Protein AF-A0A9D7M1X9-F1 (afdb_monomer_lite)

Sequence (115 aa):
MTMTFIPDNITVPAFISQVQALQAAGKKVLLSIGGANAFIDLTTTVNRDAFIASMTNLLVTYGFDGIDIDIEHGNAITNTGGTISNPTNVSQQHLIAAIQQIMQNYRTAFSKKCC

pLDDT: mean 94.1, std 5.59, range [71.94, 98.62]

Radius of gyration: 15.15 Å; chains: 1; bounding box: 31×28×38 Å

Foldseek 3Di:
DADDDDDPPDHLVVQLVVCVVCVVVVDAAAAEQADDPHEQDQLDPVSLVNHLVRLLVVCVSSVGLAYHYHHPHYQLPDQPDDDPVGGPRSSVVSVVVSRVSSQVSCCVVPVDGHD

Structure (mmCIF, N/CA/C/O backbone):
data_AF-A0A9D7M1X9-F1
#
_entry.id   AF-A0A9D7M1X9-F1
#
loop_
_atom_site.group_PDB
_atom_site.id
_atom_site.type_symbol
_atom_site.label_atom_id
_atom_site.label_alt_id
_atom_site.label_comp_id
_atom_site.label_asym_id
_atom_site.label_entity_id
_atom_site.label_seq_id
_atom_site.pdbx_PDB_ins_code
_atom_site.Cartn_x
_atom_site.Cartn_y
_atom_site.Cartn_z
_atom_site.occupancy
_atom_site.B_iso_or_equiv
_atom_site.auth_seq_id
_atom_site.auth_comp_id
_atom_site.auth_asym_id
_atom_site.auth_atom_id
_atom_site.pdbx_PDB_model_num
ATOM 1 N N . MET A 1 1 ? 6.720 7.977 -4.806 1.00 87.44 1 MET A N 1
ATOM 2 C CA . MET A 1 1 ? 5.307 8.333 -4.858 1.00 87.44 1 MET A CA 1
ATOM 3 C C . MET A 1 1 ? 4.727 8.115 -3.480 1.00 87.44 1 MET A C 1
ATOM 5 O O . MET A 1 1 ? 4.859 7.026 -2.945 1.00 87.44 1 MET A O 1
ATOM 9 N N . THR A 1 2 ? 4.150 9.153 -2.888 1.00 92.81 2 THR A N 1
ATOM 10 C CA . THR A 1 2 ? 3.528 9.071 -1.562 1.00 92.81 2 THR A CA 1
ATOM 11 C C . THR A 1 2 ? 2.039 8.827 -1.738 1.00 92.81 2 THR A C 1
ATOM 13 O O . THR A 1 2 ? 1.374 9.611 -2.409 1.00 92.81 2 THR A O 1
ATOM 16 N N . MET A 1 3 ? 1.528 7.760 -1.133 1.00 92.50 3 MET A N 1
ATOM 17 C CA . MET A 1 3 ? 0.101 7.459 -1.109 1.00 92.50 3 MET A CA 1
ATOM 18 C C . MET A 1 3 ? -0.573 8.202 0.039 1.00 92.50 3 MET A C 1
ATOM 20 O O . MET A 1 3 ? -0.017 8.320 1.133 1.00 92.50 3 MET A O 1
ATOM 24 N N . THR A 1 4 ? -1.784 8.690 -0.203 1.00 92.19 4 THR A N 1
ATOM 25 C CA . THR A 1 4 ? -2.616 9.331 0.814 1.00 92.19 4 THR A CA 1
ATOM 26 C C . THR A 1 4 ? -3.983 8.668 0.842 1.00 92.19 4 THR A C 1
ATOM 28 O O . THR A 1 4 ? -4.492 8.198 -0.171 1.00 92.19 4 THR A O 1
ATOM 31 N N . PHE A 1 5 ? -4.572 8.620 2.029 1.00 92.81 5 PHE A N 1
ATOM 32 C CA . PHE A 1 5 ? -5.938 8.168 2.227 1.00 92.81 5 PHE A CA 1
ATOM 33 C C . PHE A 1 5 ? -6.547 9.006 3.342 1.00 92.81 5 PHE A C 1
ATOM 35 O O . PHE A 1 5 ? -5.980 9.117 4.436 1.00 92.81 5 PHE A O 1
ATOM 42 N N . ILE A 1 6 ? -7.685 9.617 3.036 1.00 92.25 6 ILE A N 1
ATOM 43 C CA . ILE A 1 6 ? -8.495 10.383 3.973 1.00 92.25 6 ILE A CA 1
ATOM 44 C C . ILE A 1 6 ? -9.922 9.864 3.800 1.00 92.25 6 ILE A C 1
ATOM 46 O O . ILE A 1 6 ? -10.439 9.932 2.684 1.00 92.25 6 ILE A O 1
ATOM 50 N N . PRO A 1 7 ? -10.545 9.320 4.857 1.00 94.38 7 PRO A N 1
ATOM 51 C CA . PRO A 1 7 ? -11.940 8.919 4.806 1.00 94.38 7 PRO A CA 1
ATOM 52 C C . PRO A 1 7 ? -12.836 10.090 4.392 1.00 94.38 7 PRO A C 1
ATOM 54 O O . PRO A 1 7 ? -12.720 11.186 4.940 1.00 94.38 7 PRO A O 1
ATOM 57 N N . ASP A 1 8 ? -13.732 9.854 3.438 1.00 94.12 8 ASP A N 1
ATOM 58 C CA . ASP A 1 8 ? -14.671 10.873 2.979 1.00 94.12 8 ASP A CA 1
ATOM 59 C C . ASP A 1 8 ? -15.891 10.957 3.907 1.00 94.12 8 ASP A C 1
ATOM 61 O O . ASP A 1 8 ? -16.425 9.936 4.342 1.00 94.12 8 ASP A O 1
ATOM 65 N N . ASN A 1 9 ? -16.332 12.179 4.214 1.00 95.62 9 ASN A N 1
ATOM 66 C CA . ASN A 1 9 ? -17.504 12.469 5.053 1.00 95.62 9 ASN A CA 1
ATOM 67 C C . ASN A 1 9 ? -17.537 11.771 6.435 1.00 95.62 9 ASN A C 1
ATOM 69 O O . ASN A 1 9 ? -18.601 11.605 7.034 1.00 95.62 9 ASN A O 1
ATOM 73 N N . ILE A 1 10 ? -16.380 11.390 6.983 1.00 97.62 10 ILE A N 1
ATOM 74 C CA . ILE A 1 10 ? -16.253 10.767 8.306 1.00 97.62 10 ILE A CA 1
ATOM 75 C C . ILE A 1 10 ? -14.925 11.162 8.960 1.00 97.62 10 ILE A C 1
ATOM 77 O O . ILE A 1 10 ? -13.919 11.387 8.291 1.00 97.62 10 ILE A O 1
ATOM 81 N N . THR A 1 11 ? -14.896 11.256 10.290 1.00 97.50 11 THR A N 1
ATOM 82 C CA . THR A 1 11 ? -13.645 11.525 11.010 1.00 97.50 11 THR A CA 1
ATOM 83 C C . THR A 1 11 ? -12.754 10.283 11.041 1.00 97.50 11 THR A C 1
ATOM 85 O O . THR A 1 11 ? -13.238 9.151 11.081 1.00 97.50 11 THR A O 1
ATOM 88 N N . VAL A 1 12 ? -11.436 10.485 11.095 1.00 96.75 12 VAL A N 1
ATOM 89 C CA . VAL A 1 12 ? -10.462 9.384 11.190 1.00 96.75 12 VAL A CA 1
ATOM 90 C C . VAL A 1 12 ? -10.756 8.435 12.368 1.00 96.75 12 VAL A C 1
ATOM 92 O O . VAL A 1 12 ? -10.814 7.228 12.129 1.00 96.75 12 VAL A O 1
ATOM 95 N N . PRO A 1 13 ? -11.032 8.903 13.606 1.00 97.81 13 PRO A N 1
ATOM 96 C CA . PRO A 1 13 ? -11.361 7.995 14.709 1.00 97.81 13 PRO A CA 1
ATOM 97 C C . PRO A 1 13 ? -12.644 7.187 14.476 1.00 97.81 13 PRO A C 1
ATOM 99 O O . PRO A 1 13 ? -12.703 6.003 14.815 1.00 97.81 13 PRO A O 1
ATOM 102 N N . ALA A 1 14 ? -13.669 7.804 13.879 1.00 98.19 14 ALA A N 1
ATOM 103 C CA . ALA A 1 14 ? -14.922 7.118 13.578 1.00 98.19 14 ALA A CA 1
ATOM 104 C C . ALA A 1 14 ? -14.727 6.046 12.496 1.00 98.19 14 ALA A C 1
ATOM 106 O O . ALA A 1 14 ? -15.223 4.932 12.653 1.00 98.19 14 ALA A O 1
ATOM 107 N N . PHE A 1 15 ? -13.943 6.334 11.454 1.00 98.38 15 PHE A N 1
ATOM 108 C CA . PHE A 1 15 ? -13.584 5.346 10.438 1.00 98.38 15 PHE A CA 1
ATOM 109 C C . PHE A 1 15 ? -12.803 4.166 11.035 1.00 98.38 15 PHE A C 1
ATOM 111 O O . PHE A 1 15 ? -13.171 3.016 10.811 1.00 98.38 15 PHE A O 1
ATOM 118 N N . ILE A 1 16 ? -11.788 4.429 11.867 1.00 98.31 16 ILE A N 1
ATOM 119 C CA . ILE A 1 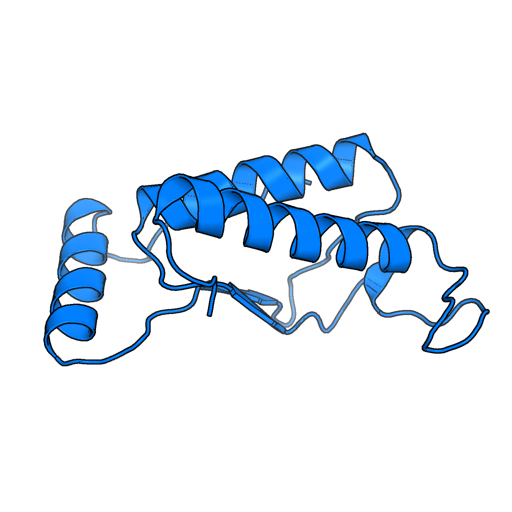16 ? -11.024 3.374 12.560 1.00 98.31 16 ILE A CA 1
ATOM 120 C C . ILE A 1 16 ? -11.954 2.490 13.403 1.00 98.31 16 ILE A C 1
ATOM 122 O O . ILE A 1 16 ? -11.832 1.267 13.389 1.00 98.31 16 ILE A O 1
ATOM 126 N N . SER A 1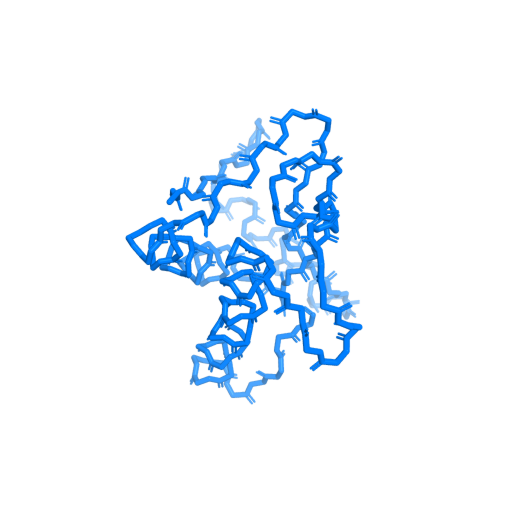 17 ? -12.927 3.094 14.089 1.00 98.50 17 SER A N 1
ATOM 127 C CA . SER A 1 17 ? -13.905 2.354 14.896 1.00 98.50 17 SER A CA 1
ATOM 128 C C . SER A 1 17 ? -14.783 1.437 14.033 1.00 98.50 17 SER A C 1
ATOM 130 O O . SER A 1 17 ? -15.080 0.312 14.431 1.00 98.50 17 SER A O 1
ATOM 132 N N . GLN A 1 18 ? -15.165 1.875 12.829 1.00 98.31 18 GLN A N 1
ATOM 133 C CA . GLN A 1 18 ? -15.905 1.043 11.873 1.00 98.31 18 GLN A CA 1
ATOM 134 C C . GLN A 1 18 ? -15.057 -0.121 11.342 1.00 98.31 18 GLN A C 1
ATOM 136 O O . GLN A 1 18 ? -15.551 -1.248 11.276 1.00 98.31 18 GLN A O 1
ATOM 141 N N . VAL A 1 19 ? -13.777 0.117 11.028 1.00 98.31 19 VAL A N 1
ATOM 142 C CA . VAL A 1 19 ? -12.828 -0.944 10.638 1.00 98.31 19 VAL A CA 1
ATOM 143 C C . VAL A 1 19 ? -12.736 -2.005 11.738 1.00 98.31 19 VAL A C 1
ATOM 145 O O . VAL A 1 19 ? -12.915 -3.194 11.471 1.00 98.31 19 VAL A O 1
ATOM 148 N N . GLN A 1 20 ? -12.545 -1.580 12.988 1.00 98.44 20 GLN A N 1
ATOM 149 C CA . GLN A 1 20 ? -12.457 -2.478 14.142 1.00 98.44 20 GLN A CA 1
ATOM 150 C C . GLN A 1 20 ? -13.756 -3.256 14.381 1.00 98.44 20 GLN A C 1
ATOM 152 O O . GLN A 1 20 ? -13.709 -4.449 14.682 1.00 98.44 20 GLN A O 1
ATOM 157 N N . ALA A 1 21 ? -14.920 -2.621 14.214 1.00 98.62 21 ALA A N 1
ATOM 158 C CA . ALA A 1 21 ? -16.212 -3.289 14.351 1.00 98.62 21 ALA A CA 1
ATOM 159 C C . ALA A 1 21 ? -16.390 -4.411 13.312 1.00 98.62 21 ALA A C 1
ATOM 161 O O . ALA A 1 21 ? -16.829 -5.511 13.653 1.00 98.62 21 ALA A O 1
ATOM 162 N N . LEU A 1 22 ? -15.990 -4.172 12.057 1.00 98.56 22 LEU A N 1
ATOM 163 C CA . LEU A 1 22 ? -16.003 -5.195 11.007 1.00 98.56 22 LEU A CA 1
ATOM 164 C C . LEU A 1 22 ? -15.036 -6.343 11.324 1.00 98.56 22 LEU A C 1
ATOM 166 O O . LEU A 1 22 ? -15.390 -7.514 11.166 1.00 98.56 22 LEU A O 1
ATOM 170 N N . GLN A 1 23 ? -13.841 -6.026 11.822 1.00 98.06 23 GLN A N 1
ATOM 171 C CA . GLN A 1 23 ? -12.854 -7.024 12.237 1.00 98.06 23 GLN A CA 1
ATOM 172 C C . GLN A 1 23 ? -13.343 -7.878 13.411 1.00 98.06 23 GLN A C 1
ATOM 174 O O . GLN A 1 23 ? -13.175 -9.098 13.389 1.00 98.06 23 GLN A O 1
ATOM 179 N N . ALA A 1 24 ? -14.012 -7.273 14.397 1.00 98.38 24 ALA A N 1
ATOM 180 C CA . ALA A 1 24 ? -14.635 -7.985 15.514 1.00 98.38 24 ALA A CA 1
ATOM 181 C C . ALA A 1 24 ? -15.763 -8.924 15.051 1.00 98.38 24 ALA A C 1
ATOM 183 O O . ALA A 1 24 ? -15.960 -9.989 15.633 1.00 98.38 24 ALA A O 1
ATOM 184 N N . ALA A 1 25 ? -16.447 -8.583 13.955 1.00 98.56 25 ALA A N 1
ATOM 185 C CA . ALA A 1 25 ? -17.409 -9.453 13.275 1.00 98.56 25 ALA A CA 1
ATOM 186 C C . ALA A 1 25 ? -16.750 -10.510 12.356 1.00 98.56 25 ALA A C 1
ATOM 188 O O . ALA A 1 25 ? -17.428 -11.148 11.544 1.00 98.56 25 ALA A O 1
ATOM 189 N N . GLY A 1 26 ? -15.429 -10.691 12.446 1.00 97.62 26 GLY A N 1
ATOM 190 C CA . GLY A 1 26 ? -14.670 -11.688 11.692 1.00 97.62 26 GLY A CA 1
ATOM 191 C C . GLY A 1 26 ? -14.406 -11.317 10.232 1.00 97.62 26 GLY A C 1
ATOM 192 O O . GLY A 1 26 ? -14.056 -12.192 9.439 1.00 97.62 26 GLY A O 1
ATOM 193 N N . LYS A 1 27 ? -14.590 -10.049 9.843 1.00 98.06 27 LYS A N 1
ATOM 194 C 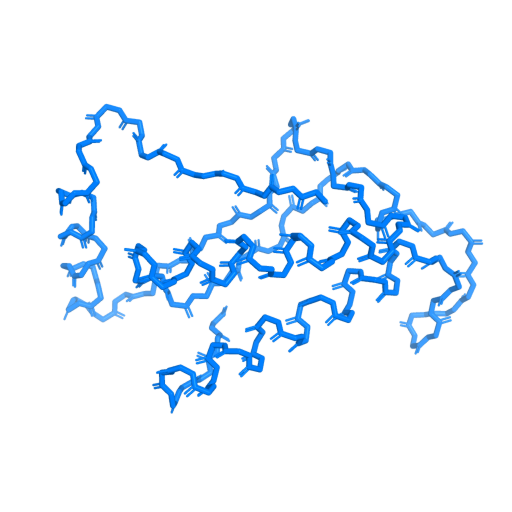CA . LYS A 1 27 ? -14.307 -9.572 8.482 1.00 98.06 27 LYS A CA 1
ATOM 195 C C . LYS A 1 27 ? -12.869 -9.079 8.354 1.00 98.06 27 LYS A C 1
ATOM 197 O O . LYS A 1 27 ? -12.216 -8.741 9.337 1.00 98.06 27 LYS A O 1
ATOM 202 N N . LYS A 1 28 ? -12.382 -9.046 7.117 1.00 97.44 28 LYS A N 1
ATOM 203 C CA . LYS A 1 28 ? -11.107 -8.430 6.748 1.00 97.44 28 LYS A CA 1
ATOM 204 C C . LYS A 1 28 ? -11.380 -7.129 6.024 1.00 97.44 28 LYS A C 1
ATOM 206 O O . LYS A 1 28 ? -12.263 -7.091 5.171 1.00 97.44 28 LYS A O 1
ATOM 211 N N . VAL A 1 29 ? -10.637 -6.088 6.378 1.00 97.81 29 VAL A N 1
ATOM 212 C CA . VAL A 1 29 ? -10.742 -4.780 5.726 1.00 97.81 29 VAL A CA 1
ATOM 213 C C . VAL A 1 29 ? -9.406 -4.470 5.071 1.00 97.81 29 VAL A C 1
ATOM 215 O O . VAL A 1 29 ? -8.398 -4.336 5.763 1.00 97.81 29 VAL A O 1
ATOM 218 N N . LEU A 1 30 ? -9.397 -4.397 3.743 1.00 97.69 30 LEU A N 1
ATOM 219 C CA . LEU A 1 30 ? -8.196 -4.152 2.947 1.00 97.69 30 LEU A CA 1
ATOM 220 C C . LEU A 1 30 ? -8.211 -2.729 2.392 1.00 97.69 30 LEU A C 1
ATOM 222 O O . LEU A 1 30 ? -9.277 -2.177 2.114 1.00 97.69 30 LEU A O 1
ATOM 226 N N . LEU A 1 31 ? -7.024 -2.160 2.211 1.00 96.12 31 LEU A N 1
ATOM 227 C CA . LEU A 1 31 ? -6.838 -0.914 1.477 1.00 96.12 31 LEU A CA 1
ATOM 228 C C . LEU A 1 31 ? -6.565 -1.237 0.005 1.00 96.12 31 LEU A C 1
ATOM 230 O O . LEU A 1 31 ? -5.486 -1.729 -0.321 1.00 96.12 31 LEU A O 1
ATOM 234 N N . SER A 1 32 ? -7.528 -0.958 -0.870 1.00 94.31 32 SER A N 1
ATOM 235 C CA . SER A 1 32 ? -7.336 -1.116 -2.314 1.00 94.31 32 SER A CA 1
ATOM 236 C C . SER A 1 32 ? -6.541 0.053 -2.902 1.00 94.31 32 SER A C 1
ATOM 238 O O . SER A 1 32 ? -6.722 1.209 -2.507 1.00 94.31 32 SER A O 1
ATOM 240 N N . ILE A 1 33 ? -5.626 -0.260 -3.818 1.00 91.12 33 ILE A N 1
ATOM 241 C CA . ILE A 1 33 ? -4.740 0.673 -4.512 1.00 91.12 33 ILE A CA 1
ATOM 242 C C . ILE A 1 33 ? -5.047 0.569 -6.000 1.00 91.12 33 ILE A C 1
ATOM 244 O O . ILE A 1 33 ? -4.684 -0.425 -6.629 1.00 91.12 33 ILE A O 1
ATOM 248 N N . GLY A 1 34 ? -5.681 1.591 -6.569 1.00 86.31 34 GLY A N 1
ATOM 249 C CA . GLY A 1 34 ? -6.177 1.459 -7.929 1.00 86.31 34 GLY A CA 1
ATOM 250 C C . GLY A 1 34 ? -7.266 2.440 -8.320 1.00 86.31 34 GLY A C 1
ATOM 251 O O . GLY A 1 34 ? -7.409 3.512 -7.724 1.00 86.31 34 GLY A O 1
ATOM 252 N N . GLY A 1 35 ? -8.037 2.036 -9.324 1.00 79.94 35 GLY A N 1
ATOM 253 C CA . GLY A 1 35 ? -9.127 2.812 -9.900 1.00 79.94 35 GLY A CA 1
ATOM 254 C C . GLY A 1 35 ? -8.688 3.736 -11.040 1.00 79.94 35 GLY A C 1
ATOM 255 O O . GLY A 1 35 ? -7.501 4.016 -11.235 1.00 79.94 35 GLY A O 1
ATOM 256 N N . ALA A 1 36 ? -9.679 4.250 -11.777 1.00 72.31 36 ALA A N 1
ATOM 257 C CA . ALA A 1 36 ? -9.484 4.842 -13.106 1.00 72.31 36 ALA A CA 1
ATOM 258 C C . ALA A 1 36 ? -8.509 6.028 -13.131 1.00 72.31 36 ALA A C 1
ATOM 260 O O . ALA A 1 36 ? -7.935 6.354 -14.166 1.00 72.31 36 ALA A O 1
ATOM 261 N N . ASN A 1 37 ? -8.306 6.665 -11.978 1.00 71.94 37 ASN A N 1
ATOM 262 C CA . ASN A 1 37 ? -7.483 7.859 -11.830 1.00 71.94 37 ASN A CA 1
ATOM 263 C C . ASN A 1 37 ? -6.138 7.597 -11.127 1.00 71.94 37 ASN A C 1
ATOM 265 O O . ASN A 1 37 ? -5.348 8.529 -10.968 1.00 71.94 37 ASN A O 1
ATOM 269 N N . ALA A 1 38 ? -5.858 6.369 -10.674 1.00 75.12 38 ALA A N 1
ATOM 270 C CA . ALA A 1 38 ? -4.620 6.051 -9.972 1.00 75.12 38 ALA A CA 1
ATOM 271 C C . ALA A 1 38 ? -3.499 5.715 -10.961 1.00 75.12 38 ALA A C 1
ATOM 273 O O . ALA A 1 38 ? -3.435 4.623 -11.522 1.00 75.12 38 ALA A O 1
ATOM 274 N N . PHE A 1 39 ? -2.574 6.658 -11.140 1.00 80.06 39 PHE A N 1
ATOM 275 C CA . PHE A 1 39 ? -1.346 6.436 -11.896 1.00 80.06 39 PHE A CA 1
ATOM 276 C C . PHE A 1 39 ? -0.192 6.115 -10.945 1.00 80.06 39 PHE A C 1
ATOM 278 O O . PHE A 1 39 ? 0.314 6.999 -10.251 1.00 80.06 39 PHE A O 1
ATOM 285 N N . ILE A 1 40 ? 0.232 4.850 -10.911 1.00 83.69 40 ILE A N 1
ATOM 286 C CA . ILE A 1 40 ? 1.332 4.401 -10.051 1.00 83.69 40 ILE A CA 1
ATOM 287 C C . ILE A 1 40 ? 2.661 4.493 -10.811 1.00 83.69 40 ILE A C 1
ATOM 289 O O . ILE A 1 40 ? 2.953 3.681 -11.693 1.00 83.69 40 ILE A O 1
ATOM 293 N N . ASP A 1 41 ? 3.485 5.478 -10.445 1.00 87.00 41 ASP A N 1
ATOM 294 C CA . ASP A 1 41 ? 4.854 5.629 -10.947 1.00 87.00 41 ASP A CA 1
ATOM 295 C C . ASP A 1 41 ? 5.877 5.104 -9.934 1.00 87.00 41 ASP A C 1
ATOM 297 O O . ASP A 1 41 ? 6.152 5.721 -8.900 1.00 87.00 41 ASP A O 1
ATOM 301 N N . LEU A 1 42 ? 6.481 3.966 -10.273 1.00 93.44 42 LEU A N 1
ATOM 302 C CA . LEU A 1 42 ? 7.549 3.329 -9.509 1.00 93.44 42 LEU A CA 1
ATOM 303 C C . LEU A 1 42 ? 8.826 3.194 -10.346 1.00 93.44 42 LEU A C 1
ATOM 305 O O . LEU A 1 42 ? 9.597 2.261 -10.160 1.00 93.44 42 LEU A O 1
ATOM 309 N N . THR A 1 43 ? 9.089 4.122 -11.266 1.00 93.44 43 THR A N 1
ATOM 310 C CA . THR A 1 43 ? 10.297 4.097 -12.116 1.00 93.44 43 THR A CA 1
ATOM 311 C C . THR A 1 43 ? 11.602 4.332 -11.350 1.00 93.44 43 THR A C 1
ATOM 313 O O . THR A 1 43 ? 12.664 3.910 -11.803 1.00 93.44 43 THR A O 1
ATOM 316 N N . THR A 1 44 ? 11.545 4.950 -10.166 1.00 96.31 44 THR A N 1
ATOM 317 C CA . THR A 1 44 ? 12.721 5.266 -9.340 1.00 96.31 44 THR A CA 1
ATOM 318 C C . THR A 1 44 ? 12.653 4.609 -7.964 1.00 96.31 44 THR A C 1
ATOM 320 O O . THR A 1 44 ? 11.574 4.366 -7.419 1.00 96.31 44 THR A O 1
ATOM 323 N N . THR A 1 45 ? 13.818 4.363 -7.360 1.00 97.31 45 THR A N 1
ATOM 324 C CA . THR A 1 45 ? 13.919 3.841 -5.987 1.00 97.31 45 THR A CA 1
ATOM 325 C C . THR A 1 45 ? 13.360 4.820 -4.960 1.00 97.31 45 THR A C 1
ATOM 327 O O . THR A 1 45 ? 12.656 4.400 -4.052 1.00 97.31 45 THR A O 1
ATOM 330 N N . VAL A 1 46 ? 13.561 6.128 -5.153 1.00 97.69 46 VAL A N 1
ATOM 331 C CA . VAL A 1 46 ? 12.933 7.174 -4.325 1.00 97.69 46 VAL A CA 1
ATOM 332 C C . VAL A 1 46 ? 11.412 7.046 -4.367 1.00 97.69 46 VAL A C 1
ATOM 334 O O . VAL A 1 46 ? 10.746 7.112 -3.331 1.00 97.69 46 VAL A O 1
ATOM 337 N N . ASN A 1 47 ? 10.845 6.812 -5.558 1.00 96.12 47 ASN A N 1
ATOM 338 C CA . ASN A 1 47 ? 9.408 6.644 -5.674 1.00 96.12 47 ASN A CA 1
ATOM 339 C C . ASN A 1 47 ? 8.906 5.377 -4.981 1.00 96.12 47 ASN A C 1
ATOM 341 O O . ASN A 1 47 ? 7.895 5.449 -4.278 1.00 96.12 47 ASN A O 1
ATOM 345 N N . ARG A 1 48 ? 9.627 4.268 -5.147 1.00 97.19 48 ARG A N 1
ATOM 346 C CA . ARG A 1 48 ? 9.376 2.996 -4.466 1.00 97.19 48 ARG A CA 1
ATOM 347 C C . ARG A 1 48 ? 9.415 3.137 -2.946 1.00 97.19 48 ARG A C 1
ATOM 349 O O . ARG A 1 48 ? 8.495 2.684 -2.276 1.00 97.19 48 ARG A O 1
ATOM 356 N N . ASP A 1 49 ? 10.435 3.786 -2.402 1.00 98.31 49 ASP A N 1
ATOM 357 C CA . ASP A 1 49 ? 10.635 3.879 -0.954 1.00 98.31 49 ASP A CA 1
ATOM 358 C C . ASP A 1 49 ? 9.562 4.753 -0.296 1.00 98.31 49 ASP A C 1
ATOM 360 O O . ASP A 1 49 ? 9.001 4.381 0.735 1.00 98.31 49 ASP A O 1
ATOM 364 N N . ALA A 1 50 ? 9.185 5.859 -0.944 1.00 97.81 50 ALA A N 1
ATOM 365 C CA . ALA A 1 50 ? 8.052 6.674 -0.510 1.00 97.81 50 ALA A CA 1
ATOM 366 C C . ALA A 1 50 ? 6.721 5.898 -0.557 1.00 97.81 50 ALA A C 1
ATOM 368 O O . ALA A 1 50 ? 5.885 6.056 0.337 1.00 97.81 50 ALA A O 1
ATOM 369 N N . PHE A 1 51 ? 6.533 5.030 -1.556 1.00 96.62 51 PHE A N 1
ATOM 370 C CA . PHE A 1 51 ? 5.338 4.193 -1.668 1.00 96.62 51 PHE A CA 1
ATOM 371 C C . PHE A 1 51 ? 5.284 3.171 -0.527 1.00 96.62 51 PHE A C 1
ATOM 373 O O . PHE A 1 51 ? 4.286 3.100 0.184 1.00 96.62 51 PHE A O 1
ATOM 380 N N . ILE A 1 52 ? 6.387 2.460 -0.269 1.00 98.00 52 ILE A N 1
ATOM 381 C CA . ILE A 1 52 ? 6.501 1.507 0.847 1.00 98.00 52 ILE A CA 1
ATOM 382 C C . ILE A 1 52 ? 6.202 2.193 2.183 1.00 98.00 52 ILE A C 1
ATOM 384 O O . ILE A 1 52 ? 5.405 1.681 2.975 1.00 98.00 52 ILE A O 1
ATOM 388 N N . ALA A 1 53 ? 6.832 3.342 2.439 1.00 98.44 53 ALA A N 1
ATOM 389 C CA . ALA A 1 53 ? 6.684 4.065 3.697 1.00 98.44 53 ALA A CA 1
ATOM 390 C C . ALA A 1 53 ? 5.243 4.550 3.906 1.00 98.44 53 ALA A C 1
ATOM 392 O O . ALA A 1 53 ? 4.650 4.299 4.954 1.00 98.44 53 ALA A O 1
ATOM 393 N N . SER A 1 54 ? 4.656 5.198 2.897 1.00 97.62 54 SER A N 1
ATOM 394 C CA . SER A 1 54 ? 3.284 5.709 2.986 1.00 97.62 54 SER A CA 1
ATOM 395 C C . SER A 1 54 ? 2.252 4.593 3.131 1.00 97.62 54 SER A C 1
ATOM 397 O O . SER A 1 54 ? 1.418 4.670 4.028 1.00 97.62 54 SER A O 1
ATOM 399 N N . MET A 1 55 ? 2.350 3.515 2.350 1.00 97.50 55 MET A N 1
ATOM 400 C CA . MET A 1 55 ? 1.445 2.369 2.475 1.00 97.50 55 MET A CA 1
ATOM 401 C C . MET A 1 55 ? 1.559 1.682 3.837 1.00 97.50 55 MET A C 1
ATOM 403 O O . MET A 1 55 ? 0.541 1.399 4.464 1.00 97.50 55 MET A O 1
ATOM 407 N N . THR A 1 56 ? 2.782 1.467 4.336 1.00 98.00 56 THR A N 1
ATOM 408 C CA . THR A 1 56 ? 2.995 0.893 5.677 1.00 98.00 56 THR A CA 1
ATOM 409 C C . THR A 1 56 ? 2.349 1.770 6.751 1.00 98.00 56 THR A C 1
ATOM 411 O O . THR A 1 56 ? 1.656 1.256 7.628 1.00 98.00 56 THR A O 1
ATOM 414 N N . ASN A 1 57 ? 2.515 3.092 6.654 1.00 98.00 57 ASN A N 1
ATOM 415 C CA . ASN A 1 57 ? 1.899 4.029 7.588 1.00 98.00 57 ASN A CA 1
ATOM 416 C C . ASN A 1 57 ? 0.371 3.970 7.521 1.00 98.00 57 ASN A C 1
ATOM 418 O O . ASN A 1 57 ? -0.261 3.888 8.565 1.00 98.00 57 ASN A O 1
ATOM 422 N N . LEU A 1 58 ? -0.229 3.939 6.328 1.00 97.94 58 LEU A N 1
ATOM 423 C CA . LEU A 1 58 ? -1.684 3.838 6.173 1.00 97.94 58 LEU A CA 1
ATOM 424 C C . LEU A 1 58 ? -2.249 2.548 6.787 1.00 97.94 58 LEU A C 1
ATOM 426 O O . LEU A 1 58 ? -3.258 2.604 7.492 1.00 97.94 58 LEU A O 1
ATOM 430 N N . LEU A 1 59 ? -1.581 1.405 6.585 1.00 98.00 59 LEU A N 1
ATOM 431 C CA . LEU A 1 59 ? -1.974 0.133 7.203 1.00 98.00 59 LEU A CA 1
ATOM 432 C C . LEU A 1 59 ? -1.985 0.226 8.734 1.00 98.00 59 LEU A C 1
ATOM 434 O O . LEU A 1 59 ? -2.923 -0.250 9.373 1.00 98.00 59 LEU A O 1
ATOM 438 N N . VAL A 1 60 ? -0.970 0.869 9.317 1.00 97.38 60 VAL A N 1
ATOM 439 C CA . VAL A 1 60 ? -0.859 1.056 10.771 1.00 97.38 60 VAL A CA 1
ATOM 440 C C . VAL A 1 60 ? -1.879 2.065 11.292 1.00 97.38 60 VAL A C 1
ATOM 442 O O . VAL A 1 60 ? -2.575 1.774 12.260 1.00 97.38 60 VAL A O 1
ATOM 445 N N . THR A 1 61 ? -1.994 3.230 10.655 1.00 96.94 61 THR A N 1
ATOM 446 C CA . THR A 1 61 ? -2.872 4.323 11.090 1.00 96.94 61 THR A CA 1
ATOM 447 C C . THR A 1 61 ? -4.336 3.903 11.118 1.00 96.94 61 THR A C 1
ATOM 449 O O . THR A 1 61 ? -5.038 4.223 12.073 1.00 96.94 61 THR A O 1
ATOM 452 N N . TYR A 1 62 ? -4.794 3.189 10.089 1.00 97.94 62 TYR A N 1
ATOM 453 C CA . TYR A 1 62 ? -6.204 2.833 9.943 1.00 97.94 62 TYR A CA 1
ATOM 454 C C . TYR A 1 62 ? -6.535 1.409 10.404 1.00 97.94 62 TYR A C 1
ATOM 456 O O . TYR A 1 62 ? -7.708 1.049 10.477 1.00 97.94 62 TYR A O 1
ATOM 464 N N . GLY A 1 63 ? -5.524 0.604 10.744 1.00 97.31 63 GLY A N 1
ATOM 465 C CA . GLY A 1 63 ? -5.714 -0.758 11.243 1.00 97.31 63 GLY A CA 1
ATOM 466 C C . GLY A 1 63 ? -6.184 -1.753 10.180 1.00 97.31 63 GLY A C 1
ATOM 467 O O . GLY A 1 63 ? -6.849 -2.730 10.518 1.00 97.31 63 GLY A O 1
ATOM 468 N N . PHE A 1 64 ? -5.857 -1.528 8.905 1.00 98.12 64 PHE A N 1
ATOM 469 C CA . PHE A 1 64 ? -6.221 -2.438 7.817 1.00 98.12 64 PHE A CA 1
ATOM 470 C C . PHE A 1 64 ? -5.562 -3.823 7.972 1.00 98.12 64 PHE A C 1
ATOM 472 O O . PHE A 1 64 ? -4.472 -3.978 8.534 1.00 98.12 64 PHE A O 1
ATOM 479 N N . ASP A 1 65 ? -6.221 -4.859 7.453 1.00 98.19 65 ASP A N 1
ATOM 480 C CA . ASP A 1 65 ? -5.709 -6.235 7.441 1.00 98.19 65 ASP A CA 1
ATOM 481 C C . ASP A 1 65 ? -4.697 -6.498 6.320 1.00 98.19 65 ASP A C 1
ATOM 483 O O . ASP A 1 65 ? -3.951 -7.476 6.388 1.00 98.19 65 ASP A O 1
ATOM 487 N N . GLY A 1 66 ? -4.657 -5.628 5.312 1.00 97.56 66 GLY A N 1
ATOM 488 C CA . GLY A 1 66 ? -3.746 -5.746 4.187 1.00 97.56 66 GLY A CA 1
ATOM 489 C C . GLY A 1 66 ? -4.088 -4.812 3.035 1.00 97.56 66 GLY A C 1
ATOM 490 O O . GLY A 1 66 ? -4.755 -3.792 3.240 1.00 97.56 66 GLY A O 1
ATOM 491 N N . ILE A 1 67 ? -3.602 -5.151 1.843 1.00 96.50 67 ILE A N 1
ATOM 492 C CA . ILE A 1 67 ? -3.721 -4.319 0.640 1.00 96.50 67 ILE A CA 1
ATOM 493 C C . ILE A 1 67 ? -4.329 -5.118 -0.506 1.00 96.50 67 ILE A C 1
ATOM 495 O O . ILE A 1 67 ? -4.080 -6.309 -0.640 1.00 96.50 67 ILE A O 1
ATOM 499 N N . ASP A 1 68 ? -5.078 -4.434 -1.356 1.00 95.19 68 ASP A N 1
ATOM 500 C CA . ASP A 1 68 ? -5.588 -4.969 -2.613 1.00 95.19 68 ASP A CA 1
ATOM 501 C C . ASP A 1 68 ? -4.964 -4.188 -3.781 1.00 95.19 68 ASP A C 1
ATOM 503 O O . ASP A 1 68 ? -4.820 -2.966 -3.710 1.00 95.19 68 ASP A O 1
ATOM 507 N N . ILE A 1 69 ? -4.503 -4.894 -4.815 1.00 92.62 69 ILE A N 1
ATOM 508 C CA . ILE A 1 69 ? -3.752 -4.309 -5.935 1.00 92.62 69 ILE A CA 1
ATOM 509 C C . ILE A 1 69 ? -4.657 -4.297 -7.165 1.00 92.62 69 ILE A C 1
ATOM 511 O O . ILE A 1 69 ? -4.728 -5.288 -7.887 1.00 92.62 69 ILE A O 1
ATOM 515 N N . ASP A 1 70 ? -5.294 -3.157 -7.420 1.00 91.75 70 ASP A N 1
ATOM 516 C CA . ASP A 1 70 ? -6.257 -2.950 -8.509 1.00 91.75 70 ASP A CA 1
ATOM 517 C C . ASP A 1 70 ? -5.768 -1.867 -9.491 1.00 91.75 70 ASP A C 1
ATOM 519 O O . ASP A 1 70 ? -6.436 -0.886 -9.819 1.00 91.75 70 ASP A O 1
ATOM 523 N N . ILE A 1 71 ? -4.506 -1.988 -9.905 1.00 89.06 71 ILE A N 1
ATOM 524 C CA . ILE A 1 71 ? -3.839 -0.990 -10.746 1.00 89.06 71 ILE A CA 1
ATOM 525 C C . ILE A 1 71 ? -4.214 -1.227 -12.210 1.00 89.06 71 ILE A C 1
ATOM 527 O O . ILE A 1 71 ? -3.838 -2.239 -12.797 1.00 89.06 71 ILE A O 1
ATOM 531 N N . GLU A 1 72 ? -4.878 -0.246 -12.817 1.00 87.38 72 GLU A N 1
ATOM 532 C CA . GLU A 1 72 ? -5.325 -0.291 -14.219 1.00 87.38 72 GLU A CA 1
ATOM 533 C C . GLU A 1 72 ? -4.540 0.643 -15.155 1.00 87.38 72 GLU A C 1
ATOM 535 O O . GLU A 1 72 ? -4.607 0.503 -16.377 1.00 87.38 72 GLU A O 1
ATOM 540 N N . HIS A 1 73 ? -3.720 1.544 -14.602 1.00 86.00 73 HIS A N 1
ATOM 541 C CA . HIS A 1 73 ? -2.894 2.473 -15.373 1.00 86.00 73 HIS A CA 1
ATOM 542 C C . HIS A 1 73 ? -1.479 2.609 -14.793 1.00 86.00 73 HIS A C 1
ATOM 544 O O . HIS A 1 73 ? -1.271 2.622 -13.580 1.00 86.00 73 HIS A O 1
ATOM 550 N N . GLY A 1 74 ? -0.488 2.783 -15.672 1.00 84.81 74 GLY A N 1
ATOM 551 C CA . GLY A 1 74 ? 0.891 3.103 -15.292 1.00 84.81 74 GLY A CA 1
ATOM 552 C C . GLY A 1 74 ? 1.933 2.109 -15.791 1.00 84.81 74 GLY A C 1
ATOM 553 O O . GLY A 1 74 ? 1.628 1.042 -16.318 1.00 84.81 74 GLY A O 1
ATOM 554 N N . ASN A 1 75 ? 3.205 2.470 -15.624 1.00 87.69 75 ASN A N 1
ATOM 555 C CA . ASN A 1 75 ? 4.319 1.695 -16.174 1.00 87.69 75 ASN A CA 1
ATOM 556 C C . ASN A 1 75 ? 4.572 0.375 -15.425 1.00 87.69 75 ASN A C 1
ATOM 558 O O . ASN A 1 75 ? 5.285 -0.489 -15.917 1.00 87.69 75 ASN A O 1
ATOM 562 N N . ALA A 1 76 ? 4.017 0.199 -14.223 1.00 87.31 76 ALA A N 1
ATOM 563 C CA . ALA A 1 76 ? 4.207 -1.027 -13.449 1.00 87.31 76 ALA A CA 1
ATOM 564 C C . ALA A 1 76 ? 3.431 -2.235 -14.010 1.00 87.31 76 ALA A C 1
ATOM 566 O O . ALA A 1 76 ? 3.768 -3.371 -13.684 1.00 87.31 76 ALA A O 1
ATOM 567 N N . ILE A 1 77 ? 2.424 -1.993 -14.855 1.00 88.50 77 ILE A N 1
ATOM 568 C CA . ILE A 1 77 ? 1.563 -3.024 -15.457 1.00 88.50 77 ILE A CA 1
ATOM 569 C C . ILE A 1 77 ? 1.776 -3.169 -16.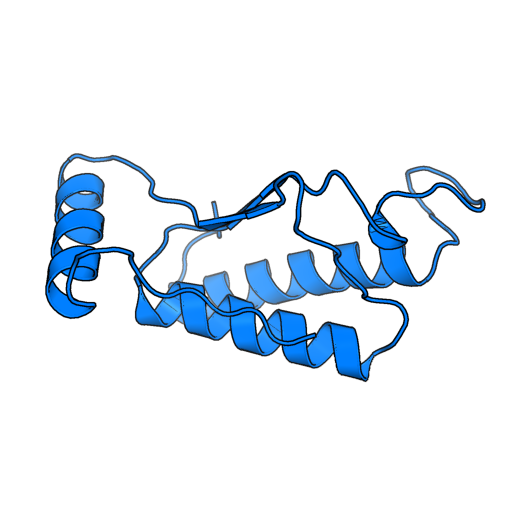974 1.00 88.50 77 ILE A C 1
ATOM 571 O O . ILE A 1 77 ? 1.071 -3.927 -17.637 1.00 88.50 77 ILE A O 1
ATOM 575 N N . THR A 1 78 ? 2.757 -2.464 -17.543 1.00 88.69 78 THR A N 1
ATOM 576 C CA . THR A 1 78 ? 3.129 -2.585 -18.956 1.00 88.69 78 THR A CA 1
ATOM 577 C C . THR A 1 78 ? 4.217 -3.641 -19.136 1.00 88.69 78 THR A C 1
ATOM 579 O O . THR A 1 78 ? 5.259 -3.626 -18.476 1.00 88.69 78 THR A O 1
ATOM 582 N N . ASN A 1 79 ? 4.011 -4.558 -20.081 1.00 87.50 79 ASN A N 1
ATOM 583 C CA . ASN A 1 79 ? 5.054 -5.499 -20.469 1.00 87.50 79 ASN A CA 1
ATOM 584 C C . ASN A 1 79 ? 5.991 -4.840 -21.489 1.00 87.50 79 ASN A C 1
ATOM 586 O O . ASN A 1 79 ? 5.624 -4.655 -22.647 1.00 87.50 79 ASN A O 1
ATOM 590 N N . THR A 1 80 ? 7.204 -4.503 -21.057 1.00 89.19 80 THR A N 1
ATOM 591 C CA . THR A 1 80 ? 8.266 -3.974 -21.929 1.00 89.19 80 THR A CA 1
ATOM 592 C C . THR A 1 80 ? 9.379 -4.999 -22.183 1.00 89.19 80 THR A C 1
ATOM 594 O O . THR A 1 80 ? 10.454 -4.625 -22.650 1.00 89.19 80 THR A O 1
ATOM 597 N N . GLY A 1 81 ? 9.158 -6.276 -21.844 1.00 92.12 81 GLY A N 1
ATOM 598 C CA . GLY A 1 81 ? 10.106 -7.379 -22.011 1.00 92.12 81 GLY A CA 1
ATOM 599 C C . GLY A 1 81 ? 10.216 -8.310 -20.794 1.00 92.12 81 GLY A C 1
ATOM 600 O O . GLY A 1 81 ? 9.650 -8.067 -19.726 1.00 92.12 81 GLY A O 1
ATOM 601 N N . GLY A 1 82 ? 11.003 -9.377 -20.955 1.00 92.88 82 GLY A N 1
ATOM 602 C CA . GLY A 1 82 ? 11.244 -10.387 -19.922 1.00 92.88 82 GLY A CA 1
ATOM 603 C C . GLY A 1 82 ? 10.218 -11.520 -19.916 1.00 92.88 82 GLY A C 1
ATOM 604 O O . GLY A 1 82 ? 9.517 -11.760 -20.899 1.00 92.88 82 GLY A O 1
ATOM 605 N N . THR A 1 83 ? 10.158 -12.246 -18.802 1.00 93.88 83 THR A N 1
ATOM 606 C CA . THR A 1 83 ? 9.188 -13.326 -18.563 1.00 93.88 83 THR A CA 1
ATOM 607 C C . THR A 1 83 ? 8.381 -13.045 -17.299 1.00 93.88 83 THR A C 1
ATOM 609 O O . THR A 1 83 ? 8.753 -12.196 -16.496 1.00 93.88 83 THR A O 1
ATOM 612 N N . ILE A 1 84 ? 7.297 -13.795 -17.072 1.00 91.00 84 ILE A N 1
ATOM 613 C CA . ILE A 1 84 ? 6.491 -13.677 -15.842 1.00 91.00 84 ILE A CA 1
ATOM 614 C C . ILE A 1 84 ? 7.356 -13.864 -14.583 1.00 91.00 84 ILE A C 1
ATOM 616 O O . ILE A 1 84 ? 7.181 -13.156 -13.598 1.00 91.00 84 ILE A O 1
ATOM 620 N N . SER A 1 85 ? 8.315 -14.793 -14.620 1.00 94.50 85 SER A N 1
ATOM 621 C CA . SER A 1 85 ? 9.221 -15.066 -13.499 1.00 94.50 85 SER A CA 1
ATOM 622 C C . SER A 1 85 ? 10.427 -14.122 -13.431 1.00 94.50 85 SER A C 1
ATOM 624 O O . SER A 1 85 ? 11.129 -14.121 -12.426 1.00 94.50 85 SER A O 1
ATOM 626 N N . ASN A 1 86 ? 10.706 -13.370 -14.499 1.00 94.69 86 ASN A N 1
ATOM 627 C CA . ASN A 1 86 ? 11.836 -12.450 -14.598 1.00 94.69 86 ASN A CA 1
ATOM 628 C C . ASN A 1 86 ? 11.480 -11.247 -15.497 1.00 94.69 86 ASN A C 1
ATOM 630 O O . ASN A 1 86 ? 11.928 -11.179 -16.650 1.00 94.69 86 ASN A O 1
ATOM 634 N N . PRO A 1 87 ? 10.628 -10.324 -15.018 1.00 95.06 87 PRO A N 1
ATOM 635 C CA . PRO A 1 87 ? 10.241 -9.147 -15.788 1.00 95.06 87 PRO A CA 1
ATOM 636 C C . PRO A 1 87 ? 11.427 -8.193 -15.931 1.00 95.06 87 PRO A C 1
ATOM 638 O O . PRO A 1 87 ? 12.188 -8.010 -14.984 1.00 95.06 87 PRO A O 1
ATOM 641 N N . THR A 1 88 ? 11.582 -7.528 -17.078 1.00 96.06 88 THR A N 1
ATOM 642 C CA . THR A 1 88 ? 12.666 -6.539 -17.279 1.00 96.06 88 THR A CA 1
ATOM 643 C C . THR A 1 88 ? 12.217 -5.094 -17.071 1.00 96.06 88 THR A C 1
ATOM 645 O O . THR A 1 88 ? 13.054 -4.195 -17.025 1.00 96.06 88 THR A O 1
ATOM 648 N N . ASN A 1 89 ? 10.912 -4.846 -16.933 1.00 94.75 89 ASN A N 1
ATOM 649 C CA . ASN A 1 89 ? 10.386 -3.520 -16.631 1.00 94.75 89 ASN A CA 1
ATOM 650 C C . ASN A 1 89 ? 10.761 -3.122 -15.193 1.00 94.75 89 ASN A C 1
ATOM 652 O O . ASN A 1 89 ? 10.302 -3.730 -14.226 1.00 94.75 89 ASN A O 1
ATOM 656 N N . VAL A 1 90 ? 11.570 -2.070 -15.051 1.00 94.94 90 VAL A N 1
ATOM 657 C CA . VAL A 1 90 ? 12.043 -1.566 -13.750 1.00 94.94 90 VAL A CA 1
ATOM 658 C C . VAL A 1 90 ? 10.884 -1.172 -12.832 1.00 94.94 90 VAL A C 1
ATOM 660 O O . VAL A 1 90 ? 10.913 -1.482 -11.645 1.00 94.94 90 VAL A O 1
ATOM 663 N N . SER A 1 91 ? 9.832 -0.546 -13.367 1.00 94.56 91 SER A N 1
ATOM 664 C CA . SER A 1 91 ? 8.660 -0.160 -12.573 1.00 94.56 91 SER A CA 1
ATOM 665 C C . SER A 1 91 ? 7.883 -1.380 -12.076 1.00 94.56 91 SER A C 1
ATOM 667 O O . SER A 1 91 ? 7.381 -1.364 -10.953 1.00 94.56 91 SER A O 1
ATOM 669 N N . GLN A 1 92 ? 7.810 -2.448 -12.875 1.00 94.88 92 GLN A N 1
ATOM 670 C CA . GLN A 1 92 ? 7.199 -3.715 -12.468 1.00 94.88 92 GLN A CA 1
ATOM 671 C C . GLN A 1 92 ? 8.037 -4.420 -11.391 1.00 94.88 92 GLN A C 1
ATOM 673 O O . GLN A 1 92 ? 7.496 -4.869 -10.382 1.00 94.88 92 GLN A O 1
ATOM 678 N N . GLN A 1 93 ? 9.365 -4.466 -11.551 1.00 96.06 93 GLN A N 1
ATOM 679 C CA . GLN A 1 93 ? 10.271 -5.010 -10.532 1.00 96.06 93 GLN A CA 1
ATOM 680 C C . GLN A 1 93 ? 10.176 -4.232 -9.212 1.00 96.06 93 GLN A C 1
ATOM 682 O O . GLN A 1 93 ? 10.123 -4.832 -8.138 1.00 96.06 93 GLN A O 1
ATOM 687 N N . HIS A 1 94 ? 10.111 -2.899 -9.272 1.00 97.19 94 HIS A N 1
ATOM 688 C CA . HIS A 1 94 ? 9.932 -2.064 -8.088 1.00 97.19 94 HIS A CA 1
ATOM 689 C C . HIS A 1 94 ? 8.579 -2.280 -7.411 1.00 97.19 94 HIS A C 1
ATOM 691 O O . HIS A 1 94 ? 8.543 -2.297 -6.183 1.00 97.19 94 HIS A O 1
ATOM 697 N N . LEU A 1 95 ? 7.494 -2.486 -8.167 1.00 95.44 95 LEU A N 1
ATOM 698 C CA . LEU A 1 95 ? 6.192 -2.841 -7.597 1.00 95.44 95 LEU A CA 1
ATOM 699 C C . LEU A 1 95 ? 6.260 -4.174 -6.841 1.00 95.44 95 LEU A C 1
ATOM 701 O O . LEU A 1 95 ? 5.836 -4.241 -5.689 1.00 95.44 95 LEU A O 1
ATOM 705 N N . ILE A 1 96 ? 6.854 -5.208 -7.447 1.00 95.88 96 ILE A N 1
ATOM 706 C CA . ILE A 1 96 ? 7.038 -6.521 -6.808 1.00 95.88 96 ILE A CA 1
ATOM 707 C C . ILE A 1 96 ? 7.835 -6.375 -5.504 1.00 95.88 96 ILE A C 1
ATOM 709 O O . ILE A 1 96 ? 7.388 -6.833 -4.451 1.00 95.88 96 ILE A O 1
ATOM 713 N N . ALA A 1 97 ? 8.983 -5.693 -5.556 1.00 97.69 97 ALA A N 1
ATOM 714 C CA . ALA A 1 97 ? 9.832 -5.468 -4.388 1.00 97.69 97 ALA A CA 1
ATOM 715 C C . ALA A 1 97 ? 9.113 -4.657 -3.296 1.00 97.69 97 ALA A C 1
ATOM 717 O O . ALA A 1 97 ? 9.232 -4.964 -2.110 1.00 97.69 97 ALA A O 1
ATOM 718 N N . ALA A 1 98 ? 8.337 -3.643 -3.684 1.00 97.25 98 ALA A N 1
ATOM 719 C CA . ALA A 1 98 ? 7.573 -2.832 -2.749 1.00 97.25 98 ALA A CA 1
ATOM 720 C C . ALA A 1 98 ? 6.488 -3.640 -2.032 1.00 97.25 98 ALA A C 1
ATOM 722 O O . ALA A 1 98 ? 6.392 -3.559 -0.810 1.00 97.25 98 ALA A O 1
ATOM 723 N N . ILE A 1 99 ? 5.712 -4.450 -2.759 1.00 96.88 99 ILE A N 1
ATOM 724 C CA . ILE A 1 99 ? 4.675 -5.308 -2.168 1.00 96.88 99 ILE A CA 1
ATOM 725 C C . ILE A 1 99 ? 5.309 -6.293 -1.181 1.00 96.88 99 ILE A C 1
ATOM 727 O O . ILE A 1 99 ? 4.859 -6.392 -0.041 1.00 96.88 99 ILE A O 1
ATOM 731 N N . GLN A 1 100 ? 6.401 -6.958 -1.570 1.00 97.88 100 GLN A N 1
ATOM 732 C CA . GLN A 1 100 ? 7.134 -7.866 -0.681 1.00 97.88 100 GLN A CA 1
ATOM 733 C C . GLN A 1 100 ? 7.605 -7.160 0.598 1.00 97.88 100 GLN A C 1
ATOM 735 O O . GLN A 1 100 ? 7.438 -7.693 1.698 1.00 97.88 100 GLN A O 1
ATOM 740 N N . GLN A 1 101 ? 8.142 -5.942 0.474 1.00 98.56 101 GLN A N 1
ATOM 741 C CA . GLN A 1 101 ? 8.592 -5.162 1.623 1.00 98.56 101 GLN A CA 1
ATOM 742 C C . GLN A 1 101 ? 7.427 -4.724 2.522 1.00 98.56 101 GLN A C 1
ATOM 744 O O . GLN A 1 101 ? 7.542 -4.817 3.742 1.00 98.56 101 GLN A O 1
ATOM 749 N N . ILE A 1 102 ? 6.294 -4.294 1.958 1.00 98.19 102 ILE A N 1
ATOM 750 C CA . ILE A 1 102 ? 5.092 -3.927 2.727 1.00 98.19 102 ILE A CA 1
ATOM 751 C C . ILE A 1 102 ? 4.563 -5.144 3.498 1.00 98.19 102 ILE A C 1
ATOM 753 O O . ILE A 1 102 ? 4.301 -5.044 4.698 1.00 98.19 102 ILE A O 1
ATOM 757 N N . MET A 1 103 ? 4.484 -6.313 2.854 1.00 97.88 103 MET A N 1
ATOM 758 C CA . MET A 1 103 ? 4.085 -7.562 3.512 1.00 97.88 103 MET A CA 1
ATOM 759 C C . MET A 1 103 ? 5.026 -7.924 4.669 1.00 97.88 103 MET A C 1
ATOM 761 O O . MET A 1 103 ? 4.570 -8.362 5.729 1.00 97.88 103 MET A O 1
ATOM 765 N N . GLN A 1 104 ? 6.335 -7.729 4.486 1.00 98.31 104 GLN A N 1
ATOM 766 C CA . GLN A 1 104 ? 7.332 -7.974 5.525 1.00 98.31 104 GLN A CA 1
ATOM 767 C C . GLN A 1 104 ? 7.203 -6.978 6.686 1.00 98.31 104 GLN A C 1
ATOM 769 O O . GLN A 1 104 ? 7.209 -7.398 7.843 1.00 98.31 104 GLN A O 1
ATOM 774 N N . ASN A 1 105 ? 7.033 -5.686 6.395 1.00 98.06 105 ASN A N 1
ATOM 775 C CA . ASN A 1 105 ? 6.816 -4.646 7.402 1.00 98.06 105 ASN A CA 1
ATOM 776 C C . ASN A 1 105 ? 5.570 -4.951 8.241 1.00 98.06 105 ASN A C 1
ATOM 778 O O . ASN A 1 105 ? 5.628 -4.922 9.469 1.00 98.06 105 ASN A O 1
ATOM 782 N N . TYR A 1 106 ? 4.464 -5.311 7.583 1.00 98.00 106 TYR A N 1
ATOM 783 C CA . TYR A 1 106 ? 3.217 -5.683 8.246 1.00 98.00 106 TYR A CA 1
ATOM 784 C C . TYR A 1 106 ? 3.405 -6.891 9.168 1.00 98.00 106 TYR A C 1
ATOM 786 O O . TYR A 1 106 ? 2.970 -6.886 10.320 1.00 98.00 106 TYR A O 1
ATOM 794 N N . ARG A 1 107 ? 4.118 -7.917 8.689 1.00 97.19 107 ARG A N 1
ATOM 795 C CA . ARG A 1 107 ? 4.414 -9.107 9.488 1.00 97.19 107 ARG A CA 1
ATOM 796 C C . ARG A 1 107 ? 5.232 -8.785 10.728 1.00 97.19 107 ARG A C 1
ATOM 798 O O . ARG A 1 107 ? 4.932 -9.323 11.790 1.00 97.19 107 ARG A O 1
ATOM 805 N N . THR A 1 108 ? 6.226 -7.914 10.605 1.00 96.88 108 THR A N 1
ATOM 806 C CA . THR A 1 108 ? 7.034 -7.459 11.740 1.00 96.88 108 THR A CA 1
ATOM 807 C C . THR A 1 108 ? 6.197 -6.651 12.734 1.00 96.88 108 THR A C 1
ATOM 809 O O . THR A 1 108 ? 6.310 -6.872 13.935 1.00 96.88 108 THR A O 1
ATOM 812 N N . ALA A 1 109 ? 5.329 -5.756 12.254 1.00 95.50 109 ALA A N 1
ATOM 813 C CA . ALA A 1 109 ? 4.522 -4.885 13.109 1.00 95.50 109 ALA A CA 1
ATOM 814 C C . ALA A 1 109 ? 3.405 -5.630 13.862 1.00 95.50 109 ALA A C 1
ATOM 816 O O . ALA A 1 109 ? 3.132 -5.321 15.019 1.00 95.50 109 ALA A O 1
ATOM 817 N N . PHE A 1 110 ? 2.765 -6.616 13.227 1.00 95.38 110 PHE A N 1
ATOM 818 C CA . PHE A 1 110 ? 1.547 -7.242 13.756 1.00 95.38 110 PHE A CA 1
ATOM 819 C C . PHE A 1 110 ? 1.676 -8.735 14.063 1.00 95.38 110 PHE A C 1
ATOM 821 O O . PHE A 1 110 ? 0.711 -9.347 14.516 1.00 95.38 110 PHE A O 1
ATOM 828 N N . SER A 1 111 ? 2.828 -9.356 13.793 1.00 95.75 111 SER A N 1
ATOM 829 C CA . SER A 1 111 ? 3.033 -10.810 13.929 1.00 95.75 111 SER A CA 1
ATOM 830 C C . SER A 1 111 ? 2.017 -11.671 13.152 1.00 95.75 111 SER A C 1
ATOM 832 O O . SER A 1 111 ? 1.783 -12.831 13.486 1.00 95.75 111 SER A O 1
ATOM 834 N N . LYS A 1 112 ? 1.422 -11.128 12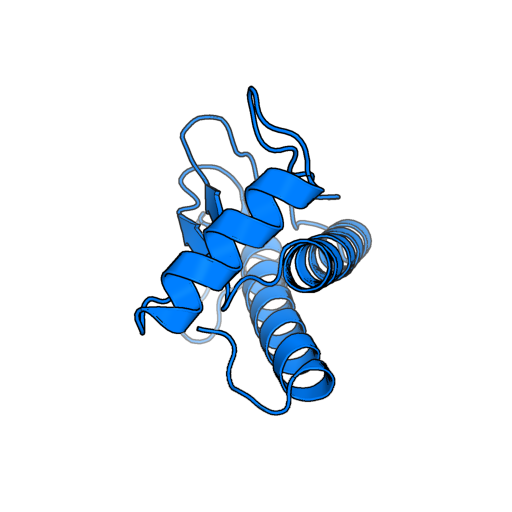.080 1.00 93.75 112 LYS A N 1
ATOM 835 C CA . LYS A 1 112 ? 0.470 -11.817 11.190 1.00 93.75 112 LYS A CA 1
ATOM 836 C C . LYS A 1 112 ? 0.761 -11.513 9.720 1.00 93.75 112 LYS A C 1
ATOM 838 O O . LYS A 1 112 ? 1.477 -10.571 9.400 1.00 93.75 112 LYS A O 1
ATOM 843 N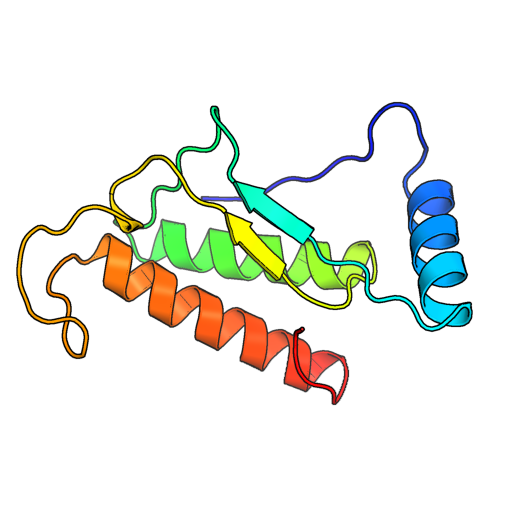 N . LYS A 1 113 ? 0.233 -12.337 8.810 1.00 92.81 113 LYS A N 1
ATOM 844 C CA . LYS A 1 113 ? 0.352 -12.082 7.366 1.00 92.81 113 LYS A CA 1
ATOM 845 C C . LYS A 1 113 ? -0.468 -10.845 6.987 1.00 92.81 113 LYS A C 1
ATOM 847 O O . LYS A 1 113 ? -1.554 -10.656 7.529 1.00 92.81 113 LYS A O 1
ATOM 852 N N . CYS A 1 114 ? 0.067 -10.055 6.059 1.00 90.38 114 CYS A N 1
ATOM 853 C CA . CYS A 1 114 ? -0.696 -9.061 5.309 1.00 90.38 114 CYS A CA 1
ATOM 854 C C . CYS A 1 114 ? -1.675 -9.824 4.413 1.00 90.38 114 CYS A C 1
ATOM 856 O O . CYS A 1 114 ? -1.229 -10.714 3.678 1.00 90.38 114 CYS A O 1
ATOM 858 N N . CYS A 1 115 ? -2.969 -9.550 4.566 1.00 77.38 115 CYS A N 1
ATOM 859 C CA . CYS A 1 115 ? -4.005 -10.114 3.710 1.00 77.38 115 CYS A CA 1
ATOM 860 C C . CYS A 1 115 ? -3.961 -9.508 2.307 1.00 77.38 115 CYS A C 1
ATOM 862 O O . CYS A 1 115 ? -3.517 -8.342 2.181 1.00 77.38 115 CYS A O 1
#

Secondary structure (DSSP, 8-state):
-------TTS-HHHHHHHHHHHHHTT---EEEEESTT-B---SSHHHHHHHHHHHHHHHHHHT-SEEEEE--BSGGG---SEETTEE--HHHHHHHHHHHHHHHHHHHHHSS---